Protein AF-X1A9G8-F1 (afdb_monomer_lite)

Secondary structure (DSSP, 8-state):
---HHHHHHHHHTT-HHHHHHHHHHHHHHHHHHHHHHHTTT--HHHHHHHHHHHHHHHHHH---BTTB-HHHHHH-

InterPro domains:
  IPR007627 RNA polymerase sigma-70 region 2 [PF04542] (22-76)
  IPR013325 RNA polymerase sigma factor, region 2 [SSF88946] (5-73)

Sequence (76 aa):
MSGLKELITRAKQKNVKAMEELFNQFTPLLKSRAKRYSRIGLEYDDVFQQGALLFILAIYDYKEKPPVTFAGFLIT

pLDDT: mean 89.67, std 8.97, range [50.59, 97.06]

Foldseek 3Di:
DDDPVRLLVCVLVVNPVSLVVNCVVCLVVLQVVLVVVVVVVDDSVVSSVVLSVVLSVLSNVDDDDPPADSVNSSVD

Radius of gyration: 13.05 Å; chains: 1; bounding box: 31×24×35 Å

Organism: NCBI:txid412755

Structure (mmCIF, N/CA/C/O backbone):
data_AF-X1A9G8-F1
#
_entry.id   AF-X1A9G8-F1
#
loop_
_atom_site.group_PDB
_atom_site.id
_atom_site.type_symbol
_atom_site.label_atom_id
_atom_site.label_alt_id
_atom_site.label_comp_id
_atom_site.label_asym_id
_atom_site.label_entity_id
_atom_site.label_seq_id
_atom_site.pdbx_PDB_ins_code
_atom_site.Cartn_x
_atom_site.Cartn_y
_atom_site.Cartn_z
_atom_site.occupancy
_atom_site.B_iso_or_equiv
_atom_site.auth_seq_id
_atom_site.auth_comp_id
_atom_site.auth_asym_id
_atom_site.auth_atom_id
_atom_site.pdbx_PDB_model_num
ATOM 1 N N . MET A 1 1 ? -2.284 15.823 10.373 1.00 50.59 1 MET A N 1
ATOM 2 C CA . MET A 1 1 ? -1.697 14.566 9.869 1.00 50.59 1 MET A CA 1
ATOM 3 C C . MET A 1 1 ? -2.252 13.438 10.714 1.00 50.59 1 MET A C 1
ATOM 5 O O . MET A 1 1 ? -2.109 13.501 11.930 1.00 50.59 1 MET A O 1
ATOM 9 N N . SER A 1 2 ? -2.949 12.485 10.099 1.00 64.19 2 SER A N 1
ATOM 10 C CA . SER A 1 2 ? -3.418 11.280 10.790 1.00 64.19 2 SER A CA 1
ATOM 11 C C . SER A 1 2 ? -2.229 10.381 11.124 1.00 64.19 2 SER A C 1
ATOM 13 O O . SER A 1 2 ? -1.286 10.283 10.341 1.00 64.19 2 SER A O 1
ATOM 15 N N . GLY A 1 3 ? -2.238 9.739 12.292 1.00 86.06 3 GLY A N 1
ATOM 16 C CA . GLY A 1 3 ? -1.168 8.806 12.658 1.00 86.06 3 GLY A CA 1
ATOM 17 C C . GLY A 1 3 ? -1.152 7.580 11.735 1.00 86.06 3 GLY A C 1
ATOM 18 O O . GLY A 1 3 ? -2.200 7.163 11.245 1.00 86.06 3 GLY A O 1
ATOM 19 N N . LEU A 1 4 ? 0.011 6.949 11.534 1.00 88.62 4 LEU A N 1
ATOM 20 C CA . LEU A 1 4 ? 0.159 5.761 10.670 1.00 88.62 4 LEU A CA 1
ATOM 21 C C . LEU A 1 4 ? -0.878 4.665 10.984 1.00 88.62 4 LEU A C 1
ATOM 23 O O . LEU A 1 4 ? -1.502 4.106 10.087 1.00 88.62 4 LEU A O 1
ATOM 27 N N . LYS A 1 5 ? -1.116 4.402 12.274 1.00 88.75 5 LYS A N 1
ATOM 28 C CA . LYS A 1 5 ? -2.115 3.430 12.746 1.00 88.75 5 LYS A CA 1
ATOM 29 C C . LYS A 1 5 ? -3.544 3.797 12.33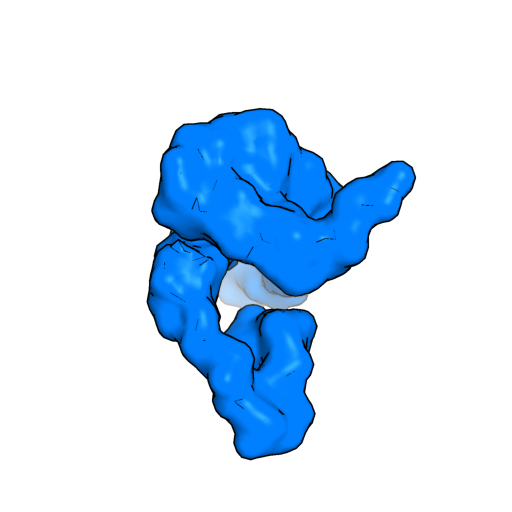5 1.00 88.75 5 LYS A C 1
ATOM 31 O O . LYS A 1 5 ? -4.337 2.926 11.972 1.00 88.75 5 LYS A O 1
ATOM 36 N N . GLU A 1 6 ? -3.870 5.083 12.376 1.00 91.94 6 GLU A N 1
ATOM 37 C CA . GLU A 1 6 ? -5.170 5.597 11.952 1.00 91.94 6 GLU A CA 1
ATOM 38 C C . GLU A 1 6 ? -5.346 5.455 10.435 1.00 91.94 6 GLU A C 1
ATOM 40 O O . GLU A 1 6 ? -6.391 4.984 9.986 1.00 91.94 6 GLU A O 1
ATOM 45 N N . LEU A 1 7 ? -4.311 5.780 9.652 1.00 93.50 7 LEU A N 1
ATOM 46 C CA . LEU A 1 7 ? -4.325 5.606 8.198 1.00 93.50 7 LEU A CA 1
ATOM 47 C C . LEU A 1 7 ? -4.520 4.145 7.798 1.00 93.50 7 LEU A C 1
ATOM 49 O O . LEU A 1 7 ? -5.394 3.861 6.985 1.00 93.50 7 LEU A O 1
ATOM 53 N N . ILE A 1 8 ? -3.793 3.214 8.422 1.00 92.69 8 ILE A N 1
ATOM 54 C CA . ILE A 1 8 ? -3.962 1.772 8.185 1.00 92.69 8 ILE A CA 1
ATOM 55 C C . ILE A 1 8 ? -5.397 1.335 8.506 1.00 92.69 8 ILE A C 1
ATOM 57 O O . ILE A 1 8 ? -6.024 0.625 7.721 1.00 92.69 8 ILE A O 1
ATOM 61 N N . THR A 1 9 ? -5.946 1.784 9.638 1.00 93.69 9 THR A N 1
ATOM 62 C CA . THR A 1 9 ? -7.313 1.429 10.056 1.00 93.69 9 THR A CA 1
ATOM 63 C C . THR A 1 9 ? -8.351 1.922 9.046 1.00 93.69 9 THR A C 1
ATOM 65 O O . THR A 1 9 ? -9.220 1.159 8.627 1.00 93.69 9 THR A O 1
ATOM 68 N N . ARG A 1 10 ? -8.237 3.177 8.600 1.00 95.69 10 ARG A N 1
ATOM 69 C CA . ARG A 1 10 ? -9.137 3.762 7.596 1.00 95.69 10 ARG A CA 1
ATOM 70 C C . ARG A 1 10 ? -8.967 3.100 6.225 1.00 95.69 10 ARG A C 1
ATOM 72 O O . ARG A 1 10 ? -9.962 2.802 5.569 1.00 95.69 10 ARG A O 1
ATOM 79 N N . ALA A 1 11 ? -7.735 2.818 5.804 1.00 95.06 11 ALA A N 1
ATOM 80 C CA . ALA A 1 11 ? -7.444 2.146 4.538 1.00 95.06 11 ALA A CA 1
ATOM 81 C C . ALA A 1 11 ? -8.082 0.744 4.482 1.00 95.06 11 ALA A C 1
ATOM 83 O O . ALA A 1 11 ? -8.729 0.390 3.494 1.00 95.06 11 ALA A O 1
ATOM 84 N N . LYS A 1 12 ? -8.021 -0.014 5.586 1.00 94.38 12 LYS A N 1
ATOM 85 C CA . LYS A 1 12 ? -8.719 -1.305 5.728 1.00 94.38 12 LYS A CA 1
ATOM 86 C C . LYS A 1 12 ? -10.237 -1.204 5.603 1.00 94.38 12 LYS A C 1
ATOM 88 O O . LYS A 1 12 ? -10.871 -2.119 5.089 1.00 94.38 12 LYS A O 1
ATOM 93 N N . GLN A 1 13 ? -10.819 -0.081 6.017 1.00 96.06 13 GLN A N 1
ATOM 94 C CA . GLN A 1 13 ? -12.246 0.222 5.861 1.00 96.06 13 GLN A CA 1
ATOM 95 C C . GLN A 1 13 ? -12.607 0.713 4.446 1.00 96.06 13 GLN A C 1
ATOM 97 O O . GLN A 1 13 ? -13.655 1.324 4.253 1.00 96.06 13 GLN A O 1
ATOM 102 N N . LYS A 1 14 ? -11.753 0.451 3.445 1.00 94.56 14 LYS A N 1
ATOM 103 C CA . LYS A 1 14 ? -11.930 0.868 2.043 1.00 94.56 14 LYS A CA 1
ATOM 104 C C . LYS A 1 14 ? -11.970 2.391 1.853 1.00 94.56 14 LYS A C 1
ATOM 106 O O . LYS A 1 14 ? -12.494 2.877 0.853 1.00 94.56 14 LYS A O 1
A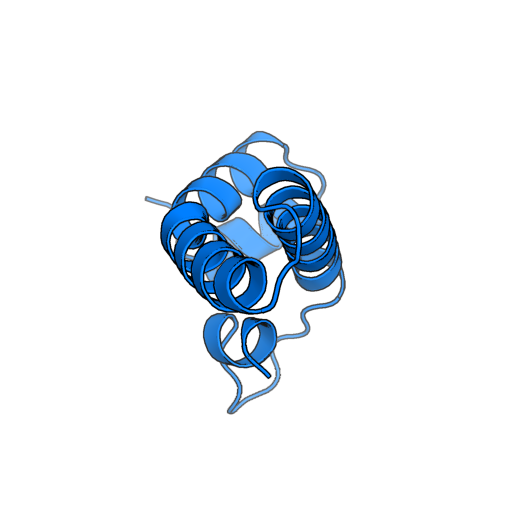TOM 111 N N . ASN A 1 15 ? -11.392 3.162 2.779 1.00 97.06 15 ASN A N 1
ATOM 112 C CA . ASN A 1 15 ? -11.221 4.598 2.584 1.00 97.06 15 ASN A CA 1
ATOM 113 C C . ASN A 1 15 ? -10.104 4.850 1.559 1.00 97.06 15 ASN A C 1
ATOM 115 O O . ASN A 1 15 ? -8.919 4.743 1.878 1.00 97.06 15 ASN A O 1
ATOM 119 N N . VAL A 1 16 ? -10.499 5.202 0.333 1.00 95.69 16 VAL A N 1
ATOM 120 C CA . VAL A 1 16 ? -9.581 5.423 -0.796 1.00 95.69 16 VAL A CA 1
ATOM 121 C C . VAL A 1 16 ? -8.565 6.525 -0.495 1.00 95.69 16 VAL A C 1
ATOM 123 O O . VAL A 1 16 ? -7.385 6.337 -0.762 1.00 95.69 16 VAL A O 1
ATOM 126 N N . LYS A 1 17 ? -8.984 7.627 0.143 1.00 96.44 17 LYS A N 1
ATOM 127 C CA . LYS A 1 17 ? -8.075 8.731 0.496 1.00 96.44 17 LYS A CA 1
ATOM 128 C C . LYS A 1 17 ? -7.013 8.298 1.504 1.00 96.44 17 LYS A C 1
ATOM 130 O O . LYS A 1 17 ? -5.857 8.674 1.375 1.00 96.44 17 LYS A O 1
ATOM 135 N N . ALA A 1 18 ? -7.393 7.488 2.493 1.00 96.00 18 ALA A N 1
ATOM 136 C CA . ALA A 1 18 ? -6.439 6.960 3.466 1.00 96.00 18 ALA A CA 1
ATOM 137 C C . ALA A 1 18 ? -5.450 5.978 2.821 1.00 96.00 18 ALA A C 1
ATOM 139 O O . ALA A 1 18 ? -4.269 6.000 3.158 1.00 96.00 18 ALA A O 1
ATOM 140 N N . MET A 1 19 ? -5.917 5.142 1.885 1.00 95.75 19 MET A N 1
ATOM 141 C CA . MET A 1 19 ? -5.046 4.254 1.110 1.00 95.75 19 MET A CA 1
ATOM 142 C C . MET A 1 19 ? -4.077 5.051 0.232 1.00 95.75 19 MET A C 1
ATOM 144 O O . MET A 1 19 ? -2.894 4.738 0.202 1.00 95.75 19 MET A O 1
ATOM 148 N N . GLU A 1 20 ? -4.556 6.096 -0.441 1.00 96.44 20 GLU A N 1
ATOM 149 C CA . GLU A 1 20 ? -3.741 6.980 -1.276 1.00 96.44 20 GLU A CA 1
ATOM 150 C C . GLU A 1 20 ? -2.677 7.718 -0.451 1.00 96.44 20 GLU A C 1
ATOM 152 O O . GLU A 1 20 ? -1.501 7.710 -0.809 1.00 96.44 20 GLU A O 1
ATOM 157 N N . GLU A 1 21 ? -3.055 8.300 0.691 1.00 96.25 21 GLU A N 1
ATOM 158 C CA . GLU A 1 21 ? -2.114 8.970 1.594 1.00 96.25 21 GLU A CA 1
ATOM 159 C C . GLU A 1 21 ? -1.034 7.997 2.086 1.00 96.25 21 GLU A C 1
ATOM 161 O O . GLU A 1 21 ? 0.157 8.312 2.052 1.00 96.25 21 GLU A O 1
ATOM 166 N N . LEU A 1 22 ? -1.435 6.786 2.477 1.00 94.19 22 LEU A N 1
ATOM 167 C CA . LEU A 1 22 ? -0.517 5.741 2.913 1.00 94.19 22 LEU A CA 1
ATOM 168 C C . LEU A 1 22 ? 0.393 5.274 1.765 1.00 94.19 22 LEU A C 1
ATOM 170 O O . LEU A 1 22 ? 1.603 5.166 1.940 1.00 94.19 22 LEU A O 1
ATOM 174 N N . PHE A 1 23 ? -0.146 5.060 0.567 1.00 95.44 23 PHE A N 1
ATOM 175 C CA . PHE A 1 23 ? 0.628 4.670 -0.611 1.00 95.44 23 PHE A CA 1
ATOM 176 C C . PHE A 1 23 ? 1.663 5.734 -0.997 1.00 95.44 23 PHE A C 1
ATOM 178 O O . PHE A 1 23 ? 2.823 5.412 -1.270 1.00 95.44 23 PHE A O 1
ATOM 185 N N . ASN A 1 24 ? 1.288 7.012 -0.944 1.00 95.38 24 ASN A N 1
ATOM 186 C CA . ASN A 1 24 ? 2.185 8.126 -1.238 1.00 95.38 24 ASN A CA 1
ATOM 187 C C . ASN A 1 24 ? 3.347 8.202 -0.235 1.00 95.38 24 ASN A C 1
ATOM 189 O O . ASN A 1 24 ? 4.484 8.447 -0.641 1.00 95.38 24 ASN A O 1
ATOM 193 N N . GLN A 1 25 ? 3.106 7.903 1.048 1.00 93.81 25 GLN A N 1
ATOM 194 C CA . GLN A 1 25 ? 4.168 7.828 2.063 1.00 93.81 25 GLN A CA 1
ATOM 195 C C . GLN A 1 25 ? 5.192 6.718 1.768 1.00 93.81 25 GLN A C 1
ATOM 197 O O . GLN A 1 25 ? 6.387 6.909 1.993 1.00 93.81 25 GLN A O 1
ATOM 202 N N . PHE A 1 26 ? 4.752 5.572 1.240 1.00 93.56 26 PHE A N 1
ATOM 203 C CA . PHE A 1 26 ? 5.618 4.414 0.971 1.00 93.56 26 PHE A CA 1
ATOM 204 C C . PHE A 1 26 ? 6.126 4.326 -0.476 1.00 93.56 26 PHE A C 1
ATOM 206 O O . PHE A 1 26 ? 7.018 3.528 -0.770 1.00 93.56 26 PHE A O 1
ATOM 213 N N . THR A 1 27 ? 5.641 5.180 -1.377 1.00 95.38 27 THR A N 1
ATOM 214 C CA . THR A 1 27 ? 6.076 5.235 -2.781 1.00 95.38 27 THR A CA 1
ATOM 215 C C . THR A 1 27 ? 7.601 5.336 -2.939 1.00 95.38 27 THR A C 1
ATOM 217 O O . THR A 1 27 ? 8.149 4.589 -3.754 1.00 95.38 27 THR A O 1
ATOM 220 N N . PRO A 1 28 ? 8.340 6.171 -2.176 1.00 95.06 28 PRO A N 1
ATOM 221 C CA . PRO A 1 28 ? 9.802 6.212 -2.271 1.00 95.06 28 PRO A CA 1
ATOM 222 C C . PRO A 1 28 ? 10.473 4.859 -1.982 1.00 95.06 28 PRO A C 1
ATOM 224 O O . PRO A 1 28 ? 11.429 4.482 -2.666 1.00 95.06 28 PRO A O 1
ATOM 227 N N . LEU A 1 29 ? 9.949 4.097 -1.013 1.00 92.19 29 LEU A N 1
ATOM 228 C CA . LEU A 1 29 ? 10.439 2.755 -0.687 1.00 92.19 29 LEU A CA 1
ATOM 229 C C . LEU A 1 29 ? 10.162 1.779 -1.837 1.00 92.19 29 LEU A C 1
ATOM 231 O O . LEU A 1 29 ? 11.075 1.064 -2.254 1.00 92.19 29 LEU A O 1
ATOM 235 N N . LEU A 1 30 ? 8.940 1.785 -2.379 1.00 94.06 30 LEU A N 1
ATOM 236 C CA . LEU A 1 30 ? 8.546 0.928 -3.502 1.00 94.06 30 LEU A CA 1
ATOM 237 C C . LEU A 1 30 ? 9.407 1.194 -4.745 1.00 94.06 30 LEU A C 1
ATOM 239 O O . LEU A 1 30 ? 9.946 0.255 -5.326 1.00 94.06 30 LEU A O 1
ATOM 243 N N . LYS A 1 31 ? 9.640 2.468 -5.093 1.00 95.31 31 LYS A N 1
ATOM 244 C CA . LYS A 1 31 ? 10.531 2.858 -6.203 1.00 95.31 31 LYS A CA 1
ATOM 245 C C . LYS A 1 31 ? 11.968 2.379 -5.987 1.00 95.31 31 LYS A C 1
ATOM 247 O O . LYS A 1 31 ? 12.600 1.863 -6.908 1.00 95.31 31 LYS A O 1
ATOM 252 N N . SER A 1 32 ? 12.491 2.517 -4.766 1.00 93.88 32 SER A N 1
ATOM 253 C CA . SER A 1 32 ? 13.839 2.047 -4.416 1.00 93.88 32 SER A CA 1
ATOM 254 C C . SER A 1 32 ? 13.977 0.527 -4.581 1.00 93.88 32 SER A C 1
ATOM 256 O O . SER A 1 32 ? 14.953 0.044 -5.164 1.00 93.88 32 SER A O 1
ATOM 258 N N . ARG A 1 33 ? 12.969 -0.239 -4.139 1.00 90.75 33 ARG A N 1
ATOM 259 C CA . ARG A 1 33 ? 12.928 -1.700 -4.303 1.00 90.75 33 ARG A CA 1
ATOM 260 C C . ARG A 1 33 ? 12.796 -2.106 -5.770 1.00 90.75 33 ARG A C 1
ATOM 262 O O . ARG A 1 33 ? 13.584 -2.937 -6.215 1.00 90.75 33 ARG A O 1
ATOM 269 N N . ALA A 1 34 ? 11.898 -1.477 -6.528 1.00 94.69 34 ALA A N 1
ATOM 270 C CA . ALA A 1 34 ? 11.738 -1.733 -7.958 1.00 94.69 34 ALA A CA 1
ATOM 271 C C . ALA A 1 34 ? 13.040 -1.486 -8.732 1.00 94.69 34 ALA A C 1
ATOM 273 O O . ALA A 1 34 ? 13.493 -2.351 -9.475 1.00 94.69 34 ALA A O 1
ATOM 274 N N . LYS A 1 35 ? 13.739 -0.377 -8.450 1.00 95.00 35 LYS A N 1
ATOM 275 C CA . LYS A 1 35 ? 15.050 -0.071 -9.049 1.00 95.00 35 LYS A CA 1
ATOM 276 C C . LYS A 1 35 ? 16.124 -1.114 -8.730 1.00 95.00 35 LYS A C 1
ATOM 278 O O . LYS A 1 35 ? 17.024 -1.345 -9.534 1.00 95.00 35 LYS A O 1
ATOM 283 N N . ARG A 1 36 ? 16.090 -1.725 -7.543 1.00 92.25 36 ARG A N 1
ATOM 284 C CA . ARG A 1 36 ? 17.036 -2.794 -7.187 1.00 92.25 36 ARG A CA 1
ATOM 285 C C . ARG A 1 36 ? 16.799 -4.042 -8.033 1.00 92.25 36 ARG A C 1
ATOM 287 O O . ARG 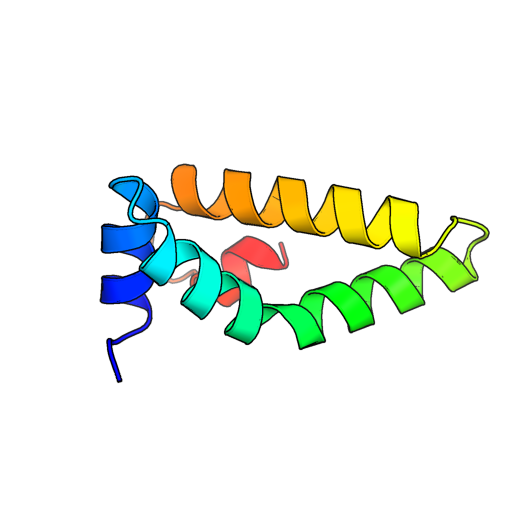A 1 36 ? 17.767 -4.648 -8.475 1.00 92.25 36 ARG A O 1
ATOM 294 N N . TYR A 1 37 ? 15.542 -4.411 -8.239 1.00 89.94 37 TYR A N 1
ATOM 295 C CA . TYR A 1 37 ? 15.165 -5.590 -9.014 1.00 89.94 37 TYR A CA 1
ATOM 296 C C . TYR A 1 37 ? 15.241 -5.361 -10.528 1.00 89.94 37 TYR A C 1
ATOM 298 O O . TYR A 1 37 ? 15.555 -6.289 -11.263 1.00 89.94 37 TYR A O 1
ATOM 306 N N . SER A 1 38 ? 15.088 -4.130 -11.016 1.00 89.81 38 SER A N 1
ATOM 307 C CA . SER A 1 38 ? 15.302 -3.866 -12.441 1.00 89.81 38 SER A CA 1
ATOM 308 C C . SER A 1 38 ? 16.762 -4.049 -12.873 1.00 89.81 38 SER A C 1
ATOM 310 O O . SER A 1 38 ? 17.047 -4.441 -14.001 1.00 89.81 38 SER A O 1
ATOM 312 N N . ARG A 1 39 ? 17.716 -3.887 -11.945 1.00 90.50 39 ARG A N 1
ATOM 313 C CA . ARG A 1 39 ? 19.144 -4.172 -12.188 1.00 90.50 39 ARG A CA 1
ATOM 314 C C . ARG A 1 39 ? 19.455 -5.642 -12.480 1.00 90.50 39 ARG A C 1
ATOM 316 O O . ARG A 1 39 ? 20.548 -5.915 -12.961 1.00 90.50 39 ARG A O 1
ATOM 323 N N . ILE A 1 40 ? 18.542 -6.568 -12.180 1.00 90.69 40 ILE A N 1
ATOM 324 C CA . ILE A 1 40 ? 18.708 -8.000 -12.474 1.00 90.69 40 ILE A CA 1
ATOM 325 C C . ILE A 1 40 ? 17.922 -8.442 -13.719 1.00 90.69 40 ILE A C 1
ATOM 327 O O . ILE A 1 40 ? 17.721 -9.634 -13.921 1.00 90.69 40 ILE A O 1
ATOM 331 N N . GLY A 1 41 ? 17.498 -7.488 -14.557 1.00 89.25 41 GLY A N 1
ATOM 332 C CA . GLY A 1 41 ? 16.866 -7.753 -15.852 1.00 89.25 41 GLY A CA 1
ATO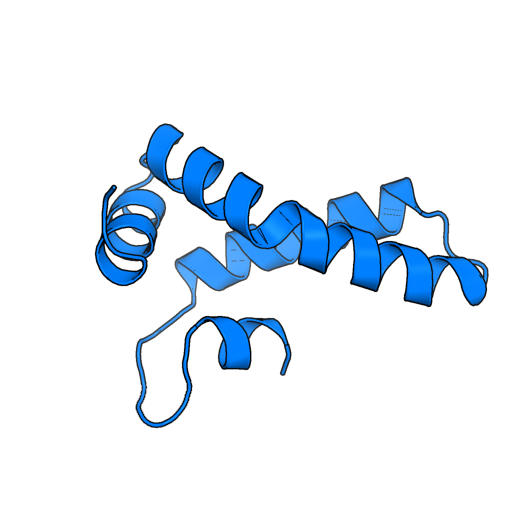M 333 C C . GLY A 1 41 ? 15.336 -7.740 -15.845 1.00 89.25 41 GLY A C 1
ATOM 334 O O . GLY A 1 41 ? 14.738 -8.083 -16.859 1.00 89.25 41 GLY A O 1
ATOM 335 N N . LEU A 1 42 ? 14.702 -7.350 -14.734 1.00 92.81 42 LEU A N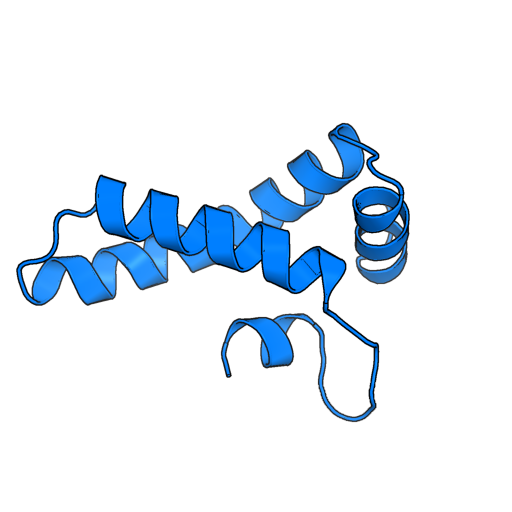 1
ATOM 336 C CA . LEU A 1 42 ? 13.251 -7.155 -14.674 1.00 92.81 42 LEU A CA 1
ATOM 337 C C . LEU A 1 42 ? 12.862 -5.755 -15.168 1.00 92.81 42 LEU A C 1
ATOM 339 O O . LEU A 1 42 ? 13.594 -4.786 -14.959 1.00 92.81 42 LEU A O 1
ATOM 343 N N . GLU A 1 43 ? 11.696 -5.640 -15.798 1.00 96.50 43 GLU A N 1
ATOM 344 C CA . GLU A 1 43 ? 11.140 -4.348 -16.202 1.00 96.50 43 GLU A CA 1
ATOM 345 C C . GLU A 1 43 ? 10.716 -3.559 -14.944 1.00 96.50 43 GLU A C 1
ATOM 347 O O . GLU A 1 43 ? 10.204 -4.119 -13.971 1.00 96.50 43 GLU A O 1
ATOM 352 N N . TYR A 1 44 ? 11.048 -2.269 -14.895 1.00 95.62 44 TYR A N 1
ATOM 353 C CA . TYR A 1 44 ? 10.900 -1.467 -13.683 1.00 95.62 44 TYR A CA 1
ATOM 354 C C . TYR A 1 44 ? 9.433 -1.194 -13.342 1.00 95.62 44 TYR A C 1
ATOM 356 O O . TYR A 1 44 ? 9.065 -1.299 -12.167 1.00 95.62 44 TYR A O 1
ATOM 364 N N . ASP A 1 45 ? 8.622 -0.831 -14.335 1.00 95.94 45 ASP A N 1
ATOM 365 C CA . ASP A 1 45 ? 7.209 -0.516 -14.143 1.00 95.94 45 ASP A CA 1
ATOM 366 C C . ASP A 1 45 ? 6.421 -1.769 -13.734 1.00 95.94 45 ASP A C 1
ATOM 368 O O . ASP A 1 45 ? 5.617 -1.692 -12.803 1.00 95.94 45 ASP A O 1
ATOM 372 N N . ASP A 1 46 ? 6.729 -2.936 -14.302 1.00 95.81 46 ASP A N 1
ATOM 373 C CA . ASP A 1 46 ? 6.158 -4.232 -13.923 1.00 95.81 46 ASP A CA 1
ATOM 374 C C . ASP A 1 46 ? 6.452 -4.557 -12.453 1.00 95.81 46 ASP A C 1
ATOM 376 O O . ASP A 1 46 ? 5.549 -4.877 -11.672 1.00 95.81 46 ASP A O 1
ATOM 380 N N . VAL A 1 47 ? 7.716 -4.430 -12.032 1.00 95.06 47 VAL A N 1
ATOM 381 C CA . VAL A 1 47 ? 8.104 -4.680 -10.636 1.00 95.06 47 VAL A CA 1
ATOM 382 C C . VAL A 1 47 ? 7.461 -3.663 -9.697 1.00 95.06 47 VAL A C 1
ATOM 384 O O . VAL A 1 47 ? 7.033 -4.019 -8.596 1.00 95.06 47 VAL A O 1
ATOM 387 N N . PHE A 1 48 ? 7.387 -2.395 -10.101 1.00 96.25 48 PHE A N 1
ATOM 388 C CA . PHE A 1 48 ? 6.748 -1.361 -9.299 1.00 96.25 48 PHE A CA 1
ATOM 389 C C . PHE A 1 48 ? 5.250 -1.637 -9.124 1.00 96.25 48 PHE A C 1
ATOM 391 O O . PHE A 1 48 ? 4.753 -1.562 -7.999 1.00 96.25 48 PHE A O 1
ATOM 398 N N . GLN A 1 49 ? 4.543 -2.012 -10.192 1.00 95.81 49 GLN A N 1
ATOM 399 C CA . GLN A 1 49 ? 3.121 -2.358 -10.146 1.00 95.81 49 GLN A CA 1
ATOM 400 C C . GLN A 1 49 ? 2.860 -3.590 -9.272 1.00 95.81 49 GLN A C 1
ATOM 402 O O . GLN A 1 49 ? 1.968 -3.560 -8.421 1.00 95.81 49 GLN A O 1
ATOM 407 N N . GLN A 1 50 ? 3.669 -4.647 -9.404 1.00 95.25 50 GLN A N 1
ATOM 408 C CA . GLN A 1 50 ? 3.569 -5.825 -8.535 1.00 95.25 50 GLN A CA 1
ATOM 409 C C . GLN A 1 50 ? 3.844 -5.474 -7.067 1.00 95.25 50 GLN A C 1
ATOM 411 O O . GLN A 1 50 ? 3.107 -5.896 -6.174 1.00 95.25 50 GLN A O 1
ATOM 416 N N . GLY A 1 51 ? 4.861 -4.650 -6.803 1.00 94.19 51 GLY A N 1
ATOM 417 C CA . GLY A 1 51 ? 5.163 -4.155 -5.461 1.00 94.19 51 GLY A CA 1
ATOM 418 C C . GLY A 1 51 ? 4.029 -3.314 -4.868 1.00 94.19 51 GLY A C 1
ATOM 419 O O . GLY A 1 51 ? 3.716 -3.448 -3.686 1.00 94.19 51 GLY A O 1
ATOM 420 N N . ALA A 1 52 ? 3.373 -2.487 -5.684 1.00 95.69 52 ALA A N 1
ATOM 421 C CA . ALA A 1 52 ? 2.211 -1.703 -5.279 1.00 95.69 52 ALA A CA 1
ATOM 422 C C . ALA A 1 52 ? 1.005 -2.592 -4.929 1.00 95.69 52 ALA A C 1
ATOM 424 O O . ALA A 1 52 ? 0.342 -2.354 -3.918 1.00 95.69 52 ALA A O 1
ATOM 425 N N . LEU A 1 53 ? 0.751 -3.648 -5.707 1.00 95.75 53 LEU A N 1
ATOM 426 C CA . LEU A 1 53 ? -0.298 -4.622 -5.405 1.00 95.75 53 LEU A CA 1
ATOM 427 C C . LEU A 1 53 ? -0.027 -5.348 -4.080 1.00 95.75 53 LEU A C 1
ATOM 429 O O . LEU A 1 53 ? -0.908 -5.411 -3.223 1.00 95.75 53 LEU A O 1
ATOM 433 N N . LEU A 1 54 ? 1.198 -5.847 -3.885 1.00 93.94 54 LEU A N 1
ATOM 434 C CA . LEU A 1 54 ? 1.603 -6.508 -2.641 1.00 93.94 54 LEU A CA 1
ATOM 435 C C . LEU A 1 54 ? 1.484 -5.575 -1.435 1.00 93.94 54 LEU A C 1
ATOM 437 O O . LEU A 1 54 ? 1.022 -5.997 -0.380 1.00 93.94 54 LEU A O 1
ATOM 441 N N . PHE A 1 55 ? 1.837 -4.299 -1.596 1.00 94.50 55 PHE A N 1
ATOM 442 C CA . PHE A 1 55 ? 1.651 -3.292 -0.558 1.00 94.50 55 PHE A CA 1
ATOM 443 C C . PHE A 1 55 ? 0.179 -3.159 -0.151 1.00 94.50 55 PHE A C 1
ATOM 445 O O . PHE A 1 55 ? -0.128 -3.194 1.039 1.00 94.50 55 PHE A O 1
ATOM 452 N N . ILE A 1 56 ? -0.737 -3.053 -1.119 1.00 94.12 56 ILE A N 1
ATOM 453 C CA . ILE A 1 56 ? -2.179 -2.947 -0.852 1.00 94.12 56 ILE A CA 1
ATOM 454 C C . ILE A 1 56 ? -2.682 -4.189 -0.107 1.00 94.12 56 ILE A C 1
ATOM 456 O O . ILE A 1 56 ? -3.385 -4.056 0.895 1.00 94.12 56 ILE A O 1
ATOM 460 N N . LEU A 1 57 ? -2.297 -5.388 -0.552 1.00 93.94 57 LEU A N 1
ATOM 461 C CA . LEU A 1 57 ? -2.657 -6.644 0.115 1.00 93.94 57 LEU A CA 1
ATOM 462 C C . LEU A 1 57 ? -2.108 -6.698 1.549 1.00 93.94 57 LEU A C 1
ATOM 464 O O . LEU A 1 57 ? -2.845 -7.007 2.485 1.00 93.94 57 LEU A O 1
ATOM 468 N N . ALA A 1 58 ? -0.856 -6.281 1.744 1.00 92.50 58 ALA A N 1
ATOM 469 C CA . ALA A 1 58 ? -0.227 -6.199 3.055 1.00 92.50 58 ALA A CA 1
ATOM 470 C C . ALA A 1 58 ? -0.969 -5.243 4.005 1.00 92.50 58 ALA A C 1
ATOM 472 O O . ALA A 1 58 ? -1.053 -5.534 5.197 1.00 92.50 58 ALA A O 1
ATOM 473 N N . ILE A 1 59 ? -1.562 -4.143 3.516 1.00 92.94 59 ILE A N 1
ATOM 474 C CA . ILE A 1 59 ? -2.426 -3.284 4.349 1.00 92.94 59 ILE A CA 1
ATOM 475 C C . ILE A 1 59 ? -3.599 -4.070 4.910 1.00 92.94 59 ILE A C 1
ATOM 477 O O . ILE A 1 59 ? -3.886 -3.952 6.101 1.00 92.94 59 ILE A O 1
ATOM 481 N N . TYR A 1 60 ? -4.282 -4.853 4.077 1.00 92.38 60 TYR A N 1
ATOM 482 C CA . TYR A 1 60 ? -5.441 -5.629 4.507 1.00 92.38 60 TYR A CA 1
ATOM 483 C C . TYR A 1 60 ? -5.051 -6.725 5.504 1.00 92.38 60 TYR A C 1
ATOM 485 O O . TYR A 1 60 ? -5.707 -6.860 6.544 1.00 92.38 60 TYR A O 1
ATOM 493 N N . ASP A 1 61 ? -3.937 -7.412 5.254 1.00 90.25 61 ASP A N 1
ATOM 494 C CA . ASP A 1 61 ? -3.475 -8.539 6.068 1.00 90.25 61 ASP A CA 1
ATOM 495 C C . ASP A 1 61 ? -2.745 -8.132 7.351 1.00 90.25 61 ASP A C 1
ATOM 497 O O . ASP A 1 61 ? -2.692 -8.915 8.305 1.00 90.25 61 ASP A O 1
ATOM 501 N N . TYR A 1 62 ? -2.210 -6.909 7.423 1.00 87.69 62 TYR A N 1
ATOM 502 C CA . TYR A 1 62 ? -1.396 -6.466 8.551 1.00 87.69 62 TYR A CA 1
ATOM 503 C C . TYR A 1 62 ? -2.149 -6.583 9.877 1.00 87.69 62 TYR A C 1
ATOM 505 O O . TYR A 1 62 ? -3.122 -5.874 10.129 1.00 87.69 62 TYR A O 1
ATOM 513 N N . LYS A 1 63 ? -1.681 -7.433 10.784 1.00 83.81 63 LYS A N 1
ATOM 514 C CA . LYS A 1 63 ? -2.160 -7.481 12.169 1.00 83.81 63 LYS A CA 1
ATOM 515 C C . LYS A 1 63 ? -1.052 -6.927 13.044 1.00 83.81 63 LYS A C 1
ATOM 517 O O . LYS A 1 63 ? 0.056 -7.452 13.024 1.00 83.81 63 LYS A O 1
ATOM 522 N N . GLU A 1 64 ? -1.346 -5.865 13.792 1.00 77.62 64 GLU A N 1
ATOM 523 C CA . GLU A 1 64 ? -0.389 -5.283 14.732 1.00 77.62 64 GLU A CA 1
ATOM 524 C C . GLU A 1 64 ? -0.008 -6.356 15.759 1.00 77.62 64 GLU A C 1
ATOM 526 O O . GLU A 1 64 ? -0.824 -6.769 16.584 1.00 77.62 64 GLU A O 1
ATOM 531 N N . LYS A 1 65 ? 1.221 -6.866 15.651 1.00 76.00 65 LYS A N 1
ATOM 532 C CA . LYS A 1 65 ? 1.752 -7.909 16.523 1.00 76.00 65 LYS A CA 1
ATOM 533 C C . LYS A 1 65 ? 3.135 -7.467 16.996 1.00 76.00 65 LYS A C 1
ATOM 535 O O . LYS A 1 65 ? 4.094 -7.538 16.223 1.00 76.00 65 LYS A O 1
ATOM 540 N N . PRO A 1 66 ? 3.253 -6.966 18.235 1.00 74.00 66 PRO A N 1
ATOM 541 C CA . PRO A 1 66 ? 4.546 -6.598 18.792 1.00 74.00 66 PRO A CA 1
ATOM 542 C C . PRO A 1 66 ? 5.528 -7.782 18.712 1.00 74.00 66 PRO A C 1
ATOM 544 O O . PRO A 1 66 ? 5.107 -8.920 18.935 1.00 74.00 66 PRO A O 1
ATOM 547 N N . PRO A 1 67 ? 6.812 -7.549 18.383 1.00 78.06 67 PRO A N 1
ATOM 548 C CA . PRO A 1 67 ? 7.478 -6.249 18.235 1.00 78.06 67 PRO A CA 1
ATOM 549 C C . PRO A 1 67 ? 7.500 -5.687 16.794 1.00 78.06 67 PRO A C 1
ATOM 551 O O . PRO A 1 67 ? 8.192 -4.704 16.536 1.00 78.06 67 PRO A O 1
ATOM 554 N N . VAL A 1 68 ? 6.792 -6.299 15.836 1.00 76.19 68 VAL A N 1
ATOM 555 C CA . VAL A 1 68 ? 6.936 -5.972 14.407 1.00 76.19 68 VAL A CA 1
ATOM 556 C C . VAL A 1 68 ? 6.125 -4.726 14.039 1.00 76.19 68 VAL A C 1
ATOM 558 O O . VAL A 1 68 ? 4.892 -4.715 14.073 1.00 76.19 68 VAL A O 1
ATOM 561 N N . THR A 1 69 ? 6.828 -3.660 13.651 1.00 80.88 69 THR A N 1
ATOM 562 C CA . THR A 1 69 ? 6.208 -2.445 13.107 1.00 80.88 69 THR A CA 1
ATOM 563 C C . THR A 1 69 ? 5.649 -2.705 11.709 1.00 80.88 69 THR A C 1
ATOM 565 O O . THR A 1 69 ? 6.088 -3.615 11.008 1.00 80.88 69 THR A O 1
ATOM 568 N N . PHE A 1 70 ? 4.708 -1.875 11.262 1.00 79.56 70 PHE A N 1
ATOM 569 C CA . PHE A 1 70 ? 4.159 -1.976 9.908 1.00 79.56 70 PHE A CA 1
ATOM 570 C C . PHE A 1 70 ? 5.245 -1.901 8.812 1.00 79.56 70 PHE A C 1
ATOM 572 O O . PHE A 1 70 ? 5.235 -2.688 7.870 1.00 79.56 70 PHE A O 1
ATOM 579 N N . ALA A 1 71 ? 6.240 -1.021 8.976 1.00 76.50 71 ALA A N 1
ATOM 580 C CA . ALA A 1 71 ? 7.377 -0.945 8.058 1.00 76.50 71 ALA A CA 1
ATOM 581 C C . ALA A 1 71 ? 8.232 -2.225 8.073 1.00 76.50 71 ALA A C 1
ATOM 583 O O . ALA A 1 71 ? 8.699 -2.652 7.021 1.00 76.50 71 ALA A O 1
ATOM 584 N N . GLY A 1 72 ? 8.411 -2.856 9.240 1.00 77.62 72 GLY A N 1
ATOM 585 C CA . GLY A 1 72 ? 9.074 -4.157 9.345 1.00 77.62 72 GLY A CA 1
ATOM 586 C C . GLY A 1 72 ? 8.302 -5.254 8.613 1.00 77.62 72 GLY A C 1
ATOM 587 O O . GLY A 1 72 ? 8.887 -5.985 7.822 1.00 77.62 72 GLY A O 1
ATOM 588 N N . PHE A 1 73 ? 6.982 -5.309 8.803 1.00 80.56 73 PHE A N 1
ATOM 589 C CA . PHE A 1 73 ? 6.104 -6.264 8.123 1.00 80.56 73 PHE A CA 1
ATOM 590 C C . PHE A 1 73 ? 6.160 -6.144 6.593 1.00 80.56 73 PHE A C 1
ATOM 592 O O . PHE A 1 73 ? 6.171 -7.156 5.911 1.00 80.56 73 PHE A O 1
ATOM 599 N N . LEU A 1 74 ? 6.252 -4.927 6.051 1.00 80.56 74 LEU A N 1
ATOM 600 C CA . LEU A 1 74 ? 6.350 -4.701 4.602 1.00 80.56 74 LEU A CA 1
ATOM 601 C C . LEU A 1 74 ? 7.682 -5.129 3.968 1.00 80.56 74 LEU A C 1
ATOM 603 O O . LEU A 1 74 ? 7.753 -5.280 2.751 1.00 80.56 74 LEU A O 1
ATOM 607 N N . ILE A 1 75 ? 8.757 -5.200 4.754 1.00 74.00 75 ILE A N 1
ATOM 608 C CA . ILE A 1 75 ? 10.121 -5.437 4.254 1.00 74.00 75 ILE A CA 1
ATOM 609 C C . ILE A 1 75 ? 10.571 -6.889 4.482 1.00 74.00 75 ILE A C 1
ATOM 611 O O . ILE A 1 75 ? 11.567 -7.303 3.885 1.00 74.00 75 ILE A O 1
ATOM 615 N N . THR A 1 76 ? 9.866 -7.628 5.342 1.00 62.28 76 THR A N 1
ATOM 616 C CA . THR A 1 76 ? 10.152 -9.036 5.660 1.00 62.28 76 THR A CA 1
ATOM 617 C C . THR A 1 76 ? 9.559 -9.944 4.594 1.00 62.2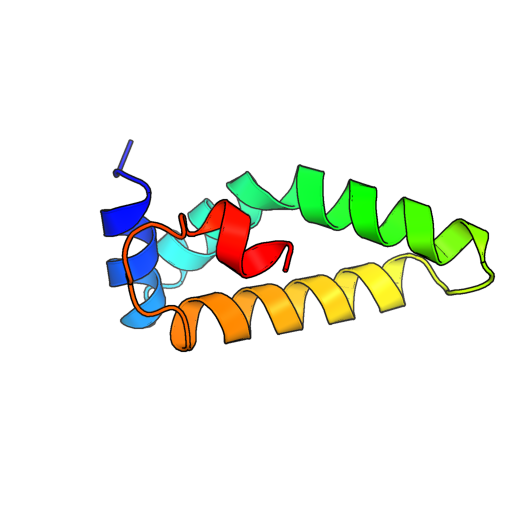8 76 THR A C 1
ATOM 619 O O . THR A 1 76 ? 10.281 -10.869 4.165 1.00 62.28 76 THR A O 1
#